Protein AF-S4P1S2-F1 (afdb_monomer)

Nearest PDB structures (foldseek):
  3s2k-assembly1_B  TM=9.259E-01  e=8.241E-07  Homo sapiens
  8dvn-assembly1_A  TM=9.191E-01  e=2.319E-06  Homo sapiens
  4a0p-assembly1_A  TM=9.129E-01  e=2.038E-06  Homo sapiens
  6h15-assembly1_B  TM=9.156E-01  e=2.640E-06  Homo sapiens
  3s8z-assembly1_A  TM=9.211E-01  e=5.376E-06  Homo sapiens

Structure (mmCIF, N/CA/C/O backbone):
data_AF-S4P1S2-F1
#
_entry.id   AF-S4P1S2-F1
#
loop_
_atom_site.group_PDB
_atom_site.id
_atom_site.type_symbol
_atom_site.label_atom_id
_atom_site.label_alt_id
_atom_site.label_comp_id
_atom_site.label_asym_id
_atom_site.label_entity_id
_atom_site.label_seq_id
_atom_site.pdbx_PDB_ins_co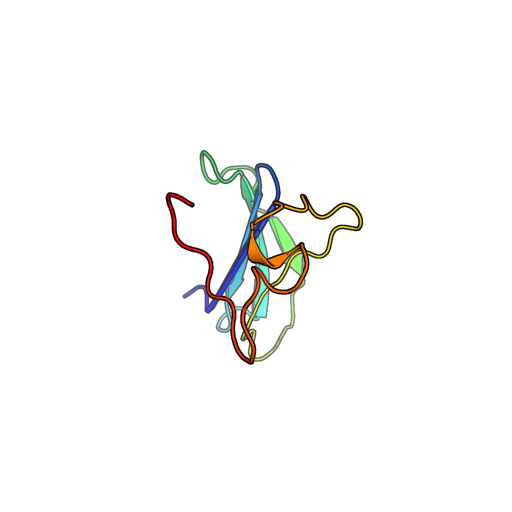de
_atom_site.Cartn_x
_atom_site.Cartn_y
_atom_site.Cartn_z
_atom_site.occupancy
_atom_site.B_iso_or_equiv
_atom_site.auth_seq_id
_atom_site.auth_comp_id
_atom_site.auth_asym_id
_atom_site.auth_atom_id
_atom_site.pdbx_PDB_model_num
ATOM 1 N N . MET A 1 1 ? -8.009 -11.228 10.772 1.00 56.97 1 MET A N 1
ATOM 2 C CA . MET A 1 1 ? -6.607 -11.090 10.304 1.00 56.97 1 MET A CA 1
ATOM 3 C C . MET A 1 1 ? -6.703 -10.242 9.057 1.00 56.97 1 MET A C 1
ATOM 5 O O . MET A 1 1 ? -7.477 -10.634 8.188 1.00 56.97 1 MET A O 1
ATOM 9 N N . PRO A 1 2 ? -6.030 -9.083 8.986 1.00 72.19 2 PRO A N 1
ATOM 10 C CA . PRO A 1 2 ? -6.165 -8.198 7.836 1.00 72.19 2 PRO A CA 1
ATOM 11 C C . PRO A 1 2 ? -5.767 -8.955 6.567 1.00 72.19 2 PRO A C 1
ATOM 13 O O . PRO A 1 2 ? -4.687 -9.539 6.511 1.00 72.19 2 PRO A O 1
ATOM 16 N N . TYR A 1 3 ? -6.674 -8.984 5.595 1.00 86.56 3 TYR A N 1
ATOM 17 C CA . TYR A 1 3 ? -6.500 -9.727 4.346 1.00 86.56 3 TYR A CA 1
ATOM 18 C C . TYR A 1 3 ? -5.995 -8.818 3.223 1.00 86.56 3 TYR A C 1
ATOM 20 O O . TYR A 1 3 ? -5.259 -9.252 2.345 1.00 86.56 3 TYR A O 1
ATOM 28 N N . ALA A 1 4 ? -6.336 -7.531 3.304 1.00 93.12 4 ALA A N 1
ATOM 29 C CA . ALA A 1 4 ? -5.923 -6.513 2.355 1.00 93.12 4 ALA A CA 1
ATOM 30 C C . ALA A 1 4 ? -5.361 -5.289 3.086 1.00 93.12 4 ALA A C 1
ATOM 32 O O . ALA A 1 4 ? -5.872 -4.904 4.142 1.00 93.12 4 ALA A O 1
ATOM 33 N N . LEU A 1 5 ? -4.326 -4.664 2.522 1.00 95.06 5 LEU A N 1
ATOM 34 C CA . LEU A 1 5 ? -3.659 -3.504 3.109 1.00 95.06 5 LEU A CA 1
ATOM 35 C C . LEU A 1 5 ? -3.194 -2.534 2.023 1.00 95.06 5 LEU A C 1
ATOM 37 O O . LEU A 1 5 ? -2.649 -2.942 1.004 1.00 95.06 5 LEU A O 1
ATOM 41 N N . ALA A 1 6 ? -3.361 -1.239 2.276 1.00 95.38 6 ALA A N 1
ATOM 42 C CA . ALA A 1 6 ? -2.861 -0.173 1.420 1.00 95.38 6 ALA A CA 1
ATOM 43 C C . ALA A 1 6 ? -2.262 0.961 2.256 1.00 95.38 6 ALA A C 1
ATOM 45 O O . ALA A 1 6 ? -2.687 1.219 3.382 1.00 95.38 6 ALA A O 1
ATOM 46 N N . ILE A 1 7 ? -1.290 1.675 1.693 1.00 94.69 7 ILE A N 1
ATOM 47 C CA . ILE A 1 7 ? -0.647 2.826 2.336 1.00 94.69 7 ILE A CA 1
ATOM 48 C C . ILE A 1 7 ? -0.772 4.032 1.415 1.00 94.69 7 ILE A C 1
ATOM 50 O O . ILE A 1 7 ? -0.559 3.931 0.208 1.00 94.69 7 ILE A O 1
ATOM 54 N N . TYR A 1 8 ? -1.102 5.182 1.994 1.00 93.38 8 TYR A N 1
ATOM 55 C CA . TYR A 1 8 ? -1.065 6.458 1.291 1.00 93.38 8 TYR A CA 1
ATOM 56 C C . TYR A 1 8 ? -0.752 7.595 2.266 1.00 93.38 8 TYR A C 1
ATOM 58 O O . TYR A 1 8 ? -1.443 7.777 3.273 1.00 93.38 8 TYR A O 1
ATOM 66 N N . GLY A 1 9 ? 0.308 8.356 1.979 1.00 92.75 9 GLY A N 1
ATOM 67 C CA . GLY A 1 9 ? 0.822 9.385 2.883 1.00 92.75 9 GLY A CA 1
ATOM 68 C C . GLY A 1 9 ? 1.170 8.816 4.265 1.00 92.75 9 GLY A C 1
ATOM 69 O O . GLY A 1 9 ? 1.905 7.835 4.380 1.00 92.75 9 GLY A O 1
ATOM 70 N N . GLU A 1 10 ? 0.619 9.417 5.322 1.00 95.62 10 GLU A N 1
ATOM 71 C CA . GLU A 1 10 ? 0.812 9.015 6.728 1.00 95.62 10 GLU A CA 1
ATOM 72 C C . GLU A 1 10 ? -0.228 8.003 7.238 1.00 95.62 10 GLU A C 1
ATOM 74 O O . GLU A 1 10 ? -0.361 7.794 8.446 1.00 95.62 10 GLU A O 1
ATOM 79 N N . ARG A 1 11 ? -0.999 7.384 6.339 1.00 96.94 11 ARG A N 1
ATOM 80 C CA . ARG A 1 11 ? -2.108 6.496 6.701 1.00 96.94 11 ARG A CA 1
ATOM 81 C C . ARG A 1 11 ? -1.897 5.080 6.186 1.00 96.94 11 ARG A C 1
ATOM 83 O O . ARG A 1 11 ? -1.492 4.884 5.040 1.00 96.94 11 ARG A O 1
ATOM 90 N N . VAL A 1 12 ? -2.233 4.114 7.034 1.00 97.00 12 VAL A N 1
ATOM 91 C CA . VAL A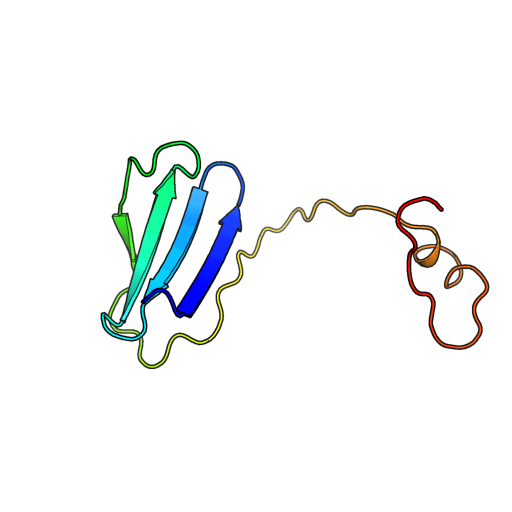 1 12 ? -2.399 2.707 6.668 1.00 97.00 12 VAL A CA 1
ATOM 92 C C . VAL A 1 12 ? -3.884 2.385 6.666 1.00 97.00 12 VAL A C 1
ATOM 94 O O . VAL A 1 12 ? -4.604 2.768 7.586 1.00 97.00 12 VAL A O 1
ATOM 97 N N . PHE A 1 13 ? -4.326 1.710 5.618 1.00 96.56 13 PHE A N 1
ATOM 98 C CA . PHE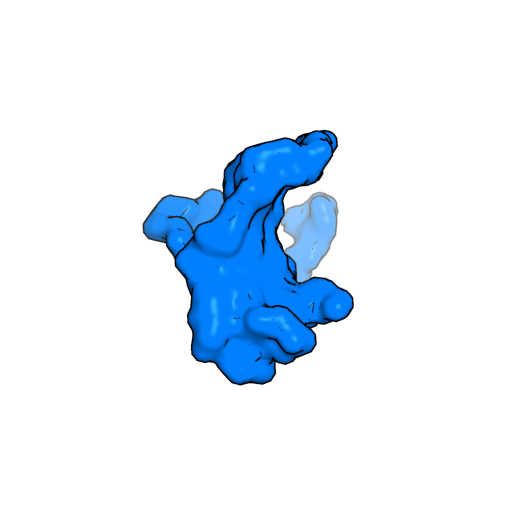 A 1 13 ? -5.682 1.227 5.434 1.00 96.56 13 PHE A CA 1
ATOM 99 C C . PHE A 1 13 ? -5.631 -0.293 5.425 1.00 96.56 13 PHE A C 1
ATOM 101 O O . PHE A 1 13 ? -4.766 -0.857 4.757 1.00 96.56 13 PHE A O 1
ATOM 108 N N . TRP A 1 14 ? -6.537 -0.961 6.128 1.00 96.00 14 TRP A N 1
ATOM 109 C CA . TRP A 1 14 ? -6.638 -2.416 6.061 1.00 96.00 14 TRP A CA 1
ATOM 110 C C . TRP A 1 14 ? -8.090 -2.862 6.025 1.00 96.00 14 TRP A C 1
ATOM 112 O O . TRP A 1 14 ? -8.968 -2.208 6.587 1.00 96.00 14 TRP A O 1
ATOM 122 N N . GLY A 1 15 ? -8.320 -3.981 5.346 1.00 95.50 15 GLY A N 1
ATOM 123 C CA . GLY A 1 15 ? -9.587 -4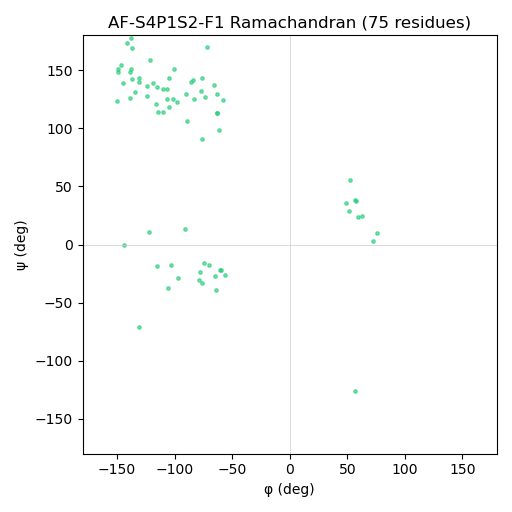.693 5.332 1.00 95.50 15 GLY A CA 1
ATOM 124 C C . GLY A 1 15 ? -9.467 -6.014 6.080 1.00 95.50 15 GLY A C 1
ATOM 125 O O . GLY A 1 15 ? -8.509 -6.761 5.864 1.00 95.50 15 GLY A O 1
ATOM 126 N N . ASP A 1 16 ? -10.429 -6.314 6.949 1.00 89.94 16 ASP A N 1
ATOM 127 C CA . ASP A 1 16 ? -10.528 -7.617 7.614 1.00 89.94 16 ASP A CA 1
ATOM 128 C C . ASP A 1 16 ? -11.800 -8.337 7.151 1.00 89.94 16 ASP A C 1
ATOM 130 O O . ASP A 1 16 ? -12.918 -7.909 7.433 1.00 89.94 16 ASP A O 1
ATOM 134 N N . TRP A 1 17 ? -11.616 -9.450 6.441 1.00 85.31 17 TRP A N 1
ATOM 135 C CA . TRP A 1 17 ? -12.694 -10.306 5.942 1.00 85.31 17 TRP A CA 1
ATOM 136 C C . TRP A 1 17 ? -13.584 -10.906 7.047 1.00 85.31 17 TRP A C 1
ATOM 138 O O . TRP A 1 17 ? -14.729 -11.245 6.777 1.00 85.31 17 TRP A O 1
ATOM 148 N N . ASN A 1 18 ? -13.100 -10.999 8.294 1.00 87.56 18 ASN A N 1
ATOM 149 C CA . ASN A 1 18 ? -13.858 -11.545 9.419 1.00 87.56 18 ASN A CA 1
ATOM 150 C C . ASN A 1 18 ? -14.855 -10.518 9.961 1.00 87.56 18 ASN A C 1
ATOM 152 O O . ASN A 1 18 ? -15.880 -10.889 10.523 1.00 87.56 18 ASN A O 1
ATOM 156 N N . THR A 1 19 ? -14.521 -9.229 9.859 1.00 91.25 19 THR A N 1
ATOM 157 C CA . THR A 1 19 ? -15.346 -8.133 10.384 1.00 91.25 19 THR A CA 1
ATOM 158 C C . THR A 1 19 ? -16.111 -7.408 9.279 1.00 91.25 19 THR A C 1
ATOM 160 O O . THR A 1 19 ? -17.055 -6.676 9.570 1.00 91.25 19 THR A O 1
ATOM 163 N N . GLY A 1 20 ? -15.697 -7.582 8.021 1.00 91.94 20 GLY A N 1
ATOM 164 C CA . GLY A 1 20 ? -16.227 -6.857 6.872 1.00 91.94 20 GLY A CA 1
ATOM 165 C C . GLY A 1 20 ? -15.973 -5.352 6.946 1.00 91.94 20 GLY A C 1
ATOM 166 O O . GLY A 1 20 ? -16.740 -4.564 6.389 1.00 91.94 20 GLY A O 1
ATOM 167 N N . LEU A 1 21 ? -14.934 -4.937 7.682 1.00 94.88 21 LEU A N 1
ATOM 168 C CA . LEU A 1 21 ? -14.574 -3.537 7.891 1.00 94.88 21 LEU A CA 1
ATOM 169 C C . LEU A 1 21 ? -13.353 -3.153 7.060 1.00 94.88 21 LEU A C 1
ATOM 171 O O . LEU A 1 21 ? -12.392 -3.917 6.966 1.00 94.88 21 LEU A O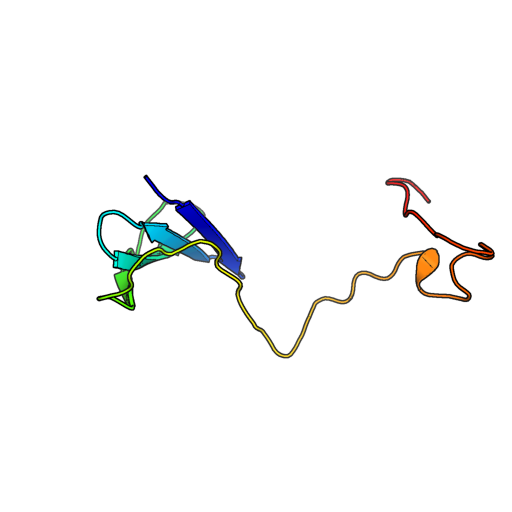 1
ATOM 175 N N . ILE A 1 22 ? -13.366 -1.921 6.550 1.00 96.06 22 ILE A N 1
ATOM 176 C CA . ILE A 1 22 ? -12.157 -1.204 6.145 1.00 96.06 22 ILE A CA 1
ATOM 177 C C . ILE A 1 22 ? -11.892 -0.129 7.184 1.00 96.06 22 ILE A C 1
ATOM 179 O O . ILE A 1 22 ? -12.738 0.729 7.459 1.00 96.06 22 ILE A O 1
ATOM 183 N N . GLU A 1 23 ? -10.690 -0.154 7.733 1.00 96.56 23 GLU A N 1
ATOM 184 C CA . GLU A 1 23 ? -10.239 0.766 8.761 1.00 96.56 23 GLU A CA 1
ATOM 185 C C . GLU A 1 23 ? -9.001 1.526 8.296 1.00 96.56 23 GLU A C 1
ATOM 187 O O . GLU A 1 23 ? -8.291 1.110 7.380 1.00 96.56 23 GLU A O 1
ATOM 192 N N . VAL A 1 24 ? -8.749 2.669 8.927 1.00 97.69 24 VAL A N 1
ATOM 193 C CA . VAL A 1 24 ? -7.559 3.484 8.690 1.00 97.69 24 VAL A CA 1
ATOM 194 C C . VAL A 1 24 ? -6.984 3.974 10.005 1.00 97.69 24 VAL A C 1
ATOM 196 O O . VAL A 1 24 ? -7.735 4.361 10.897 1.00 97.69 24 VAL A O 1
ATOM 199 N N . SER A 1 25 ? -5.661 4.028 10.105 1.00 97.88 25 SER A N 1
ATOM 200 C CA . SER A 1 25 ? -4.936 4.645 11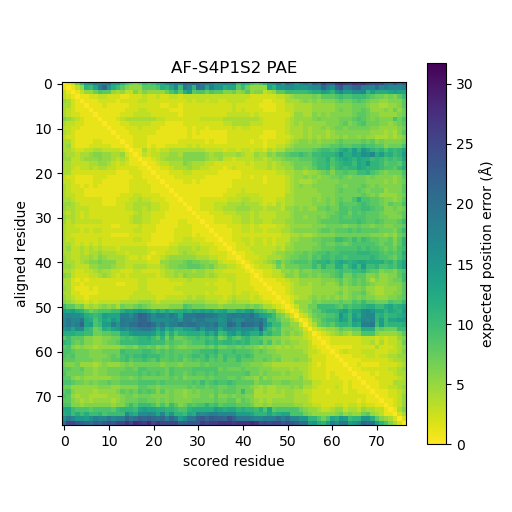.219 1.00 97.88 25 SER A CA 1
ATOM 201 C C . SER A 1 25 ? -3.692 5.379 10.721 1.00 97.88 25 SER A C 1
ATOM 203 O O . SER A 1 25 ? -3.355 5.347 9.532 1.00 97.88 25 SER A O 1
ATOM 205 N N . LYS A 1 26 ? -3.022 6.095 11.623 1.00 98.06 26 LYS A N 1
ATOM 206 C CA . LYS A 1 26 ? -1.728 6.719 11.356 1.00 98.06 26 LYS A CA 1
ATOM 207 C C . LYS A 1 26 ? -0.644 5.640 11.311 1.00 98.06 26 LYS A C 1
ATOM 209 O O . LYS A 1 26 ? -0.500 4.867 12.254 1.00 98.06 26 LYS A O 1
ATOM 214 N N . LYS A 1 27 ? 0.138 5.595 10.228 1.00 96.38 27 LYS A N 1
ATOM 215 C CA . LYS A 1 27 ? 1.126 4.523 9.996 1.00 96.38 27 LYS A CA 1
ATOM 216 C C . LYS A 1 27 ? 2.270 4.512 11.019 1.00 96.38 27 LYS A C 1
ATOM 218 O O . LYS A 1 27 ? 2.869 3.469 11.237 1.00 96.38 27 LYS A O 1
ATOM 223 N N . SER A 1 28 ? 2.589 5.665 11.613 1.00 97.25 28 SER A N 1
ATOM 224 C CA . SER A 1 28 ? 3.750 5.828 12.497 1.00 97.25 28 SER A CA 1
ATOM 225 C C . SER A 1 28 ? 3.547 5.245 13.896 1.00 97.25 28 SER A C 1
ATOM 227 O O . SER A 1 28 ? 4.508 4.813 14.519 1.00 97.25 28 SER A O 1
ATOM 229 N N . ASP A 1 29 ? 2.318 5.292 14.413 1.00 97.00 29 ASP A N 1
ATOM 230 C CA . ASP A 1 29 ? 2.008 5.004 15.823 1.00 97.00 29 ASP A CA 1
ATOM 231 C C . ASP A 1 29 ? 0.657 4.288 16.024 1.00 97.00 29 ASP A C 1
ATOM 233 O O . ASP A 1 29 ? 0.270 3.998 17.152 1.00 97.00 29 ASP A O 1
ATOM 237 N N . GLY A 1 30 ? -0.084 4.008 14.948 1.00 95.88 30 GLY A N 1
ATOM 238 C CA . GLY A 1 30 ? -1.385 3.339 15.000 1.00 95.88 30 GLY A CA 1
ATOM 239 C C . GLY A 1 30 ? -2.530 4.194 15.555 1.00 95.88 30 GLY A C 1
ATOM 240 O O . GLY A 1 30 ? -3.654 3.701 15.665 1.00 95.88 30 GLY A O 1
ATOM 241 N N . THR A 1 31 ? -2.291 5.467 15.884 1.00 97.94 31 THR A N 1
ATOM 242 C CA . THR A 1 31 ? -3.318 6.367 16.428 1.00 97.94 31 THR A CA 1
ATOM 243 C C . THR A 1 31 ? -4.346 6.780 15.371 1.00 97.94 31 THR A C 1
ATOM 245 O O . THR A 1 31 ? -4.186 6.532 14.173 1.00 97.94 31 THR A O 1
ATOM 248 N N . ASN A 1 32 ? -5.430 7.434 15.805 1.00 96.75 32 ASN A N 1
ATOM 249 C CA . ASN A 1 32 ? -6.513 7.903 14.931 1.00 96.75 32 ASN A CA 1
ATOM 250 C C . ASN A 1 32 ? -7.152 6.781 14.096 1.00 96.75 32 ASN A C 1
ATOM 252 O O . ASN A 1 32 ? -7.496 6.988 12.926 1.00 96.75 32 ASN A O 1
ATOM 256 N N . ARG A 1 33 ? -7.296 5.596 14.704 1.00 96.94 33 ARG A N 1
ATOM 257 C CA . ARG A 1 33 ? -8.010 4.463 14.116 1.00 96.94 33 ARG A CA 1
ATOM 258 C C . ARG A 1 33 ? -9.481 4.819 13.913 1.00 96.94 33 ARG A C 1
ATOM 260 O O . ARG A 1 33 ? -10.140 5.275 14.843 1.00 96.94 33 ARG A O 1
ATOM 267 N N . LYS A 1 34 ? -9.994 4.592 12.706 1.00 97.12 34 LYS A N 1
ATOM 268 C CA . LYS A 1 34 ? -11.412 4.761 12.377 1.00 97.12 34 LYS A CA 1
ATOM 269 C C . LYS A 1 34 ? -11.852 3.783 11.296 1.00 97.12 34 LYS A C 1
ATOM 271 O O . LYS A 1 34 ? -11.083 3.479 10.386 1.00 97.12 34 LYS A O 1
ATOM 276 N N . THR A 1 35 ? -13.111 3.376 11.354 1.00 97.06 35 THR A N 1
ATOM 277 C CA . THR A 1 35 ? -13.782 2.651 10.273 1.00 97.06 35 THR A CA 1
ATOM 278 C C . THR A 1 35 ? -14.160 3.628 9.163 1.00 97.06 35 THR A C 1
ATOM 280 O O . THR A 1 35 ? -14.712 4.694 9.436 1.00 97.06 35 THR A O 1
ATOM 283 N N . ILE A 1 36 ? -13.847 3.285 7.915 1.00 96.19 36 ILE A N 1
ATOM 284 C CA . ILE A 1 36 ? -14.196 4.078 6.724 1.00 96.19 36 ILE A CA 1
ATOM 285 C C . ILE A 1 36 ? -15.167 3.355 5.791 1.00 96.19 36 ILE A C 1
ATOM 287 O O . ILE A 1 36 ? -15.808 4.006 4.974 1.00 96.19 36 ILE A O 1
ATOM 291 N N . HIS A 1 37 ? -15.288 2.034 5.924 1.00 95.50 37 HIS A N 1
ATOM 292 C CA . HIS A 1 37 ? -16.303 1.229 5.256 1.00 95.50 37 HIS A CA 1
ATOM 293 C C . HIS A 1 37 ? -16.651 0.024 6.133 1.00 95.50 37 HIS A C 1
ATOM 295 O O . HIS A 1 37 ? -15.808 -0.456 6.892 1.00 95.50 37 HIS A O 1
ATOM 301 N N . ASN A 1 38 ? -17.879 -0.468 6.034 1.00 94.88 38 ASN A N 1
ATOM 302 C CA . ASN A 1 38 ? -18.353 -1.660 6.731 1.00 94.88 38 ASN A CA 1
ATOM 303 C C . ASN A 1 38 ? -19.212 -2.528 5.797 1.00 94.88 38 ASN A C 1
ATOM 305 O O . ASN A 1 38 ? -19.432 -2.146 4.649 1.00 94.88 38 ASN A O 1
ATOM 309 N N . GLN A 1 39 ? -19.675 -3.680 6.292 1.00 93.25 39 GLN A N 1
ATOM 310 C CA . GLN A 1 39 ? -20.596 -4.576 5.578 1.00 93.25 39 GLN A CA 1
ATOM 311 C C . GLN A 1 39 ? -20.059 -5.062 4.221 1.00 93.25 39 GLN A C 1
ATOM 313 O O . GLN A 1 39 ? -20.799 -5.165 3.247 1.00 93.25 39 GLN A O 1
ATOM 318 N N . LEU A 1 40 ? -18.754 -5.329 4.154 1.00 91.62 40 LEU A N 1
ATOM 319 C CA . LEU A 1 40 ? -18.124 -5.919 2.980 1.00 91.62 40 LEU A CA 1
ATOM 320 C C . LEU A 1 40 ? -17.890 -7.406 3.199 1.00 91.62 40 LEU A C 1
ATOM 322 O O . LEU A 1 40 ? -17.195 -7.794 4.136 1.00 91.62 40 LEU A O 1
ATOM 326 N N . ASP A 1 41 ? -18.393 -8.216 2.281 1.00 90.00 41 ASP A N 1
ATOM 327 C CA . ASP A 1 41 ? -18.068 -9.632 2.235 1.00 90.00 41 ASP A CA 1
ATOM 328 C C . ASP A 1 41 ? -16.770 -9.842 1.445 1.00 90.00 41 ASP A C 1
ATOM 330 O O . ASP A 1 41 ? -16.543 -9.211 0.412 1.00 90.00 41 ASP A O 1
ATOM 334 N N . TYR A 1 42 ? -15.919 -10.751 1.927 1.00 86.50 42 TYR A N 1
ATOM 335 C CA . TYR A 1 42 ? -14.745 -11.255 1.201 1.00 86.50 42 TYR A CA 1
ATOM 336 C C . TYR A 1 42 ? -13.790 -10.178 0.652 1.00 86.50 42 TYR A C 1
ATOM 338 O O . TYR A 1 42 ? -13.448 -10.169 -0.531 1.00 86.50 42 TYR A O 1
ATOM 346 N N . ILE A 1 43 ? -13.302 -9.286 1.519 1.00 89.31 43 ILE A N 1
ATOM 347 C CA . ILE A 1 43 ? -12.271 -8.310 1.133 1.00 89.31 43 ILE A CA 1
ATOM 348 C C . ILE A 1 43 ? -10.983 -9.049 0.724 1.00 89.31 43 ILE A C 1
ATOM 350 O O . ILE A 1 43 ? -10.335 -9.665 1.568 1.00 89.31 43 ILE A O 1
ATOM 354 N N . SER A 1 44 ? -10.608 -8.969 -0.555 1.00 90.06 44 SER A N 1
ATOM 355 C CA . SER A 1 44 ? -9.463 -9.692 -1.134 1.00 90.06 44 SER A CA 1
ATOM 356 C C . SER A 1 44 ? -8.248 -8.810 -1.425 1.00 90.06 44 SER A C 1
ATOM 358 O O . SER A 1 44 ? -7.119 -9.245 -1.223 1.00 90.06 44 SER A O 1
ATOM 360 N N . ASP A 1 45 ? -8.469 -7.576 -1.878 1.00 92.50 45 ASP A N 1
ATOM 361 C CA . ASP A 1 45 ? -7.422 -6.598 -2.177 1.00 92.50 45 ASP A CA 1
ATOM 362 C C . ASP A 1 45 ? -7.908 -5.175 -1.858 1.00 92.50 45 ASP A C 1
ATOM 364 O O . ASP A 1 45 ? -9.109 -4.891 -1.851 1.00 92.50 45 ASP A O 1
ATOM 368 N N . LEU A 1 46 ? -6.970 -4.272 -1.573 1.00 93.94 46 LEU A N 1
ATOM 369 C CA . LEU A 1 46 ? -7.237 -2.880 -1.236 1.00 93.94 46 LEU A CA 1
ATOM 370 C C . LEU A 1 46 ? -6.217 -1.986 -1.933 1.00 93.94 46 LEU A C 1
ATOM 372 O O . LEU A 1 46 ? -5.011 -2.132 -1.758 1.00 93.94 46 LEU A O 1
ATOM 376 N N . LYS A 1 47 ? -6.707 -0.994 -2.679 1.00 93.44 47 LYS A N 1
ATOM 377 C CA . LYS A 1 47 ? -5.860 -0.052 -3.411 1.00 93.44 47 LYS A CA 1
ATOM 378 C C . LYS A 1 47 ? -6.339 1.374 -3.220 1.00 93.44 47 LYS A C 1
ATOM 380 O O . LYS A 1 47 ? -7.511 1.680 -3.424 1.00 93.44 47 LYS A O 1
ATOM 385 N N . VAL A 1 48 ? -5.412 2.269 -2.891 1.00 92.50 48 VAL A N 1
ATOM 386 C CA . VAL A 1 48 ? -5.695 3.706 -2.872 1.00 92.50 48 VAL A CA 1
ATOM 387 C C . VAL A 1 48 ? -5.553 4.257 -4.287 1.00 92.50 48 VAL A C 1
ATOM 389 O O . VAL A 1 48 ? -4.516 4.107 -4.933 1.00 92.50 48 VAL A O 1
ATOM 392 N N . TYR A 1 49 ? -6.607 4.907 -4.773 1.00 90.88 49 TYR A N 1
ATOM 393 C CA . TYR A 1 49 ? -6.579 5.659 -6.019 1.00 90.88 49 TYR A CA 1
ATOM 394 C C . TYR A 1 49 ? -6.376 7.147 -5.721 1.00 90.88 49 TYR A C 1
ATOM 396 O O . TYR A 1 49 ? -7.176 7.764 -5.020 1.00 90.88 49 TYR A O 1
ATOM 404 N N . HIS A 1 50 ? -5.319 7.728 -6.285 1.00 89.12 50 HIS A N 1
ATOM 405 C CA . HIS A 1 50 ? -5.049 9.162 -6.251 1.00 89.12 50 HIS A CA 1
ATOM 406 C C . HIS A 1 50 ? -4.726 9.651 -7.669 1.00 89.12 50 HIS A C 1
ATOM 408 O O . HIS A 1 50 ? -4.060 8.942 -8.427 1.00 89.12 50 HIS A O 1
ATOM 414 N N . ARG A 1 51 ? -5.223 10.842 -8.044 1.00 84.62 51 ARG A N 1
ATOM 415 C CA . ARG A 1 51 ? -5.080 11.391 -9.410 1.00 84.62 51 ARG A CA 1
ATOM 416 C C . ARG A 1 51 ? -3.625 11.670 -9.779 1.00 84.62 51 ARG A C 1
ATOM 418 O O . ARG A 1 51 ? -3.231 11.423 -10.911 1.00 84.62 51 ARG A O 1
ATOM 425 N N . VAL A 1 52 ? -2.844 12.168 -8.823 1.00 79.06 52 VAL A N 1
ATOM 426 C CA . VAL A 1 52 ? -1.397 12.327 -8.979 1.00 79.06 52 VAL A CA 1
ATOM 427 C C . VAL A 1 52 ? -0.762 11.023 -8.522 1.00 79.06 52 VAL A C 1
ATOM 429 O O . VAL A 1 52 ? -0.767 10.710 -7.331 1.00 79.06 52 VAL A O 1
ATOM 432 N N . ARG A 1 53 ? -0.276 10.230 -9.473 1.00 67.06 53 ARG A N 1
ATOM 433 C CA . ARG A 1 53 ? 0.657 9.147 -9.173 1.00 67.06 53 ARG A CA 1
ATOM 434 C C . ARG A 1 53 ? 2.055 9.732 -9.263 1.00 67.06 53 ARG A C 1
ATOM 436 O O . ARG A 1 53 ? 2.363 10.352 -10.278 1.00 67.06 53 ARG A O 1
ATOM 443 N N . ASP A 1 54 ? 2.878 9.509 -8.246 1.00 66.94 54 ASP A N 1
ATOM 444 C CA . ASP A 1 54 ? 4.314 9.740 -8.364 1.00 66.94 54 ASP A CA 1
ATOM 445 C C . ASP A 1 54 ? 4.831 8.799 -9.457 1.00 66.94 54 ASP A C 1
ATOM 447 O O . ASP A 1 54 ? 4.977 7.592 -9.254 1.00 66.94 54 ASP A O 1
ATOM 451 N N . SER A 1 55 ? 5.003 9.325 -10.669 1.00 69.00 55 SER A N 1
ATOM 452 C CA . SER A 1 55 ? 5.578 8.568 -11.770 1.00 69.00 55 SER A CA 1
ATOM 453 C C . SER A 1 55 ? 7.082 8.498 -11.542 1.00 69.00 55 SER A C 1
ATOM 455 O O . SER A 1 55 ? 7.828 9.385 -11.956 1.00 69.00 55 SER A O 1
ATOM 457 N N . LEU A 1 56 ? 7.528 7.452 -10.854 1.00 74.00 56 LEU A N 1
ATOM 458 C CA . LEU A 1 56 ? 8.930 7.060 -10.885 1.00 74.00 56 LEU A CA 1
ATOM 459 C C . LEU A 1 56 ? 9.266 6.665 -12.326 1.00 74.00 56 LEU A C 1
ATOM 461 O O . LEU A 1 56 ? 8.713 5.703 -12.861 1.00 74.00 56 LEU A O 1
ATOM 465 N N . SER A 1 57 ? 10.124 7.457 -12.964 1.00 82.94 57 SER A N 1
ATOM 466 C CA . SER A 1 57 ? 10.668 7.132 -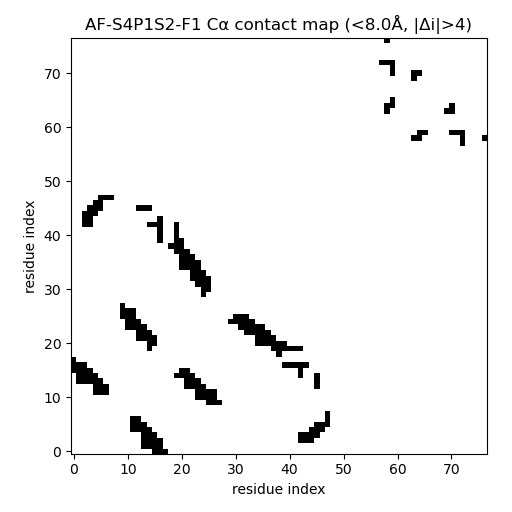14.279 1.00 82.94 57 SER A CA 1
ATOM 467 C C . SER A 1 57 ? 11.748 6.063 -14.130 1.00 82.94 57 SER A C 1
ATOM 469 O O . SER A 1 57 ? 12.503 6.074 -13.159 1.00 82.94 57 SER A O 1
ATOM 471 N N . ASN A 1 58 ? 11.824 5.145 -15.088 1.00 88.06 58 ASN A N 1
ATOM 472 C CA . ASN A 1 58 ? 12.902 4.168 -15.197 1.00 88.06 58 ASN A CA 1
ATOM 473 C C . ASN A 1 58 ? 13.347 4.052 -16.661 1.00 88.06 58 ASN A C 1
ATOM 475 O O . ASN A 1 58 ? 12.672 4.549 -17.565 1.00 88.06 58 ASN A O 1
ATOM 479 N N . GLN A 1 59 ? 14.466 3.369 -16.895 1.00 89.19 59 GLN A N 1
ATOM 480 C CA . GLN A 1 59 ? 15.024 3.152 -18.233 1.00 89.19 59 GLN A CA 1
ATOM 481 C C . GLN A 1 59 ? 14.048 2.483 -19.221 1.00 89.19 59 GLN A C 1
ATOM 483 O O . GLN A 1 59 ? 14.135 2.721 -20.421 1.00 89.19 59 GLN A O 1
ATOM 488 N N . CYS A 1 60 ? 13.076 1.701 -18.737 1.00 91.56 60 CYS A N 1
ATOM 489 C CA . CYS A 1 60 ? 12.060 1.072 -19.583 1.00 91.56 60 CYS A CA 1
ATOM 490 C C . CYS A 1 60 ? 10.991 2.061 -20.078 1.00 91.56 60 CYS A C 1
ATOM 492 O O . CYS A 1 60 ? 10.254 1.746 -21.009 1.00 91.56 60 CYS A O 1
ATOM 494 N N . GLY A 1 61 ? 10.889 3.249 -19.472 1.00 89.94 61 GLY A N 1
ATOM 495 C CA . GLY A 1 61 ? 9.934 4.286 -19.867 1.00 89.94 61 GLY A CA 1
ATOM 496 C C . GLY A 1 61 ? 10.246 4.939 -21.216 1.00 89.94 61 GLY A C 1
ATOM 497 O O . GLY A 1 61 ? 9.360 5.549 -21.812 1.00 89.94 61 GLY A O 1
ATOM 498 N N . VAL A 1 62 ? 11.478 4.796 -21.712 1.00 91.69 62 VAL A N 1
ATOM 499 C CA . VAL A 1 62 ? 11.918 5.301 -23.017 1.00 91.69 62 VAL A CA 1
ATOM 500 C C . VAL A 1 62 ? 12.289 4.113 -23.897 1.00 91.69 62 VAL A C 1
ATOM 502 O O . VAL A 1 62 ? 13.156 3.328 -23.533 1.00 91.69 62 VAL A O 1
ATOM 505 N N . ASP A 1 63 ? 11.615 3.971 -25.041 1.00 94.19 63 ASP A N 1
ATOM 506 C CA . ASP A 1 63 ? 11.884 2.932 -26.052 1.00 94.19 63 ASP A CA 1
ATOM 507 C C . ASP A 1 63 ? 12.001 1.497 -25.490 1.00 94.19 63 ASP A C 1
ATOM 509 O O . ASP A 1 63 ? 12.841 0.709 -25.914 1.00 94.19 63 ASP A O 1
ATOM 513 N N . ASN A 1 64 ? 11.203 1.155 -24.466 1.00 92.81 64 ASN A N 1
ATOM 514 C CA . ASN A 1 64 ? 11.273 -0.138 -23.767 1.00 92.81 64 ASN A CA 1
ATOM 515 C C . ASN A 1 64 ? 12.700 -0.495 -23.286 1.00 92.81 64 ASN A C 1
ATOM 517 O O . ASN A 1 64 ? 13.074 -1.667 -23.263 1.00 92.81 64 ASN A O 1
ATOM 521 N N . GLY A 1 65 ? 13.542 0.500 -22.981 1.00 92.75 65 GLY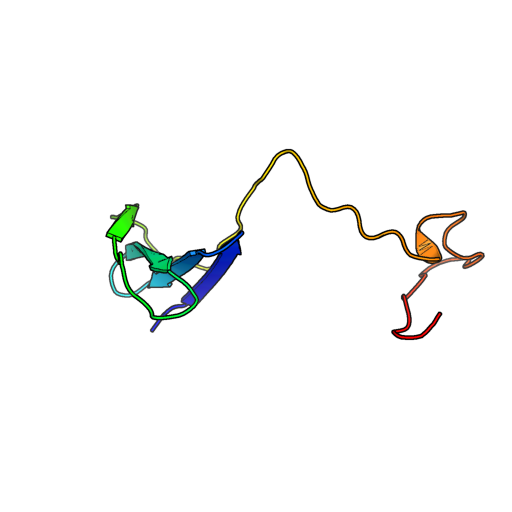 A N 1
ATOM 522 C CA . GLY A 1 65 ? 14.958 0.296 -22.662 1.00 92.75 65 GLY A CA 1
ATOM 523 C C . GLY A 1 65 ? 15.767 -0.379 -23.781 1.00 92.75 65 GLY A C 1
ATOM 524 O O . GLY A 1 65 ? 16.758 -1.045 -23.490 1.00 92.75 65 GLY A O 1
ATOM 525 N N . GLY A 1 66 ? 15.322 -0.291 -25.041 1.00 95.31 66 GLY A N 1
ATOM 526 C CA . GLY A 1 66 ? 15.906 -0.978 -26.200 1.00 95.31 66 GLY A CA 1
ATOM 527 C C . GLY A 1 66 ? 15.583 -2.476 -26.287 1.00 95.31 66 GLY A C 1
ATOM 528 O O . GLY A 1 66 ? 16.176 -3.195 -27.092 1.00 95.31 66 GLY A O 1
ATOM 529 N N . CYS A 1 67 ? 14.669 -2.983 -25.454 1.00 96.44 67 CYS A N 1
ATOM 530 C CA . CYS A 1 67 ? 14.302 -4.397 -25.427 1.00 96.44 67 CYS A CA 1
ATOM 531 C C . CYS A 1 67 ? 13.242 -4.734 -26.487 1.00 96.44 67 CYS A C 1
ATOM 533 O O . CYS A 1 67 ? 12.270 -4.005 -26.678 1.00 96.44 67 CYS A O 1
ATOM 535 N N . SER A 1 68 ? 13.364 -5.903 -27.121 1.00 96.94 68 SER A N 1
ATOM 536 C CA . SER A 1 68 ? 12.406 -6.364 -28.141 1.00 96.94 68 SER A CA 1
ATOM 537 C C . SER A 1 68 ? 11.095 -6.920 -27.573 1.00 96.94 68 SER A C 1
ATOM 539 O O . SER A 1 68 ? 10.091 -6.929 -28.277 1.00 96.94 68 SER A O 1
ATOM 541 N N . HIS A 1 69 ? 11.093 -7.395 -26.322 1.00 96.81 69 HIS A N 1
ATOM 542 C CA . HIS A 1 69 ? 9.928 -8.044 -25.704 1.00 96.81 69 HIS A CA 1
ATOM 543 C C . HIS A 1 69 ? 9.622 -7.479 -24.316 1.00 96.81 69 HIS A C 1
ATOM 545 O O . HIS A 1 69 ? 8.632 -6.778 -24.134 1.00 96.81 69 HIS A O 1
ATOM 551 N N . LEU A 1 70 ? 10.473 -7.771 -23.331 1.00 96.06 70 LEU A N 1
ATOM 552 C CA . LEU A 1 70 ? 10.259 -7.397 -21.934 1.00 96.06 70 LEU A CA 1
ATOM 553 C C . LEU A 1 70 ? 11.449 -6.588 -21.425 1.00 96.06 70 LEU A C 1
ATOM 555 O O . LEU A 1 70 ? 12.584 -7.048 -21.524 1.00 96.06 70 LEU A O 1
ATOM 559 N N . CYS A 1 71 ? 11.170 -5.418 -20.851 1.00 93.62 71 CYS A N 1
ATOM 560 C CA . CYS A 1 71 ? 12.137 -4.625 -20.103 1.00 93.62 71 CYS A CA 1
ATOM 561 C C . CYS A 1 71 ? 11.848 -4.757 -18.609 1.00 93.62 71 CYS A C 1
ATOM 563 O O . CYS A 1 71 ? 10.765 -4.407 -18.136 1.00 93.62 71 CYS A O 1
ATOM 565 N N . LEU A 1 72 ? 12.812 -5.302 -17.870 1.00 93.31 72 LEU A N 1
ATOM 566 C CA . LEU A 1 72 ? 12.712 -5.517 -16.431 1.00 93.31 72 LEU A CA 1
ATOM 567 C C . LEU A 1 72 ? 13.672 -4.538 -15.737 1.00 93.31 72 LEU A C 1
ATOM 569 O O . LEU A 1 72 ? 14.882 -4.647 -15.947 1.00 93.31 72 LEU A O 1
ATOM 573 N N . PRO A 1 73 ? 13.171 -3.564 -14.954 1.00 89.25 73 PRO A N 1
ATOM 574 C CA . PRO A 1 73 ? 14.026 -2.582 -14.298 1.00 89.25 73 PRO A CA 1
ATOM 575 C C . PRO A 1 73 ? 14.913 -3.254 -13.243 1.00 89.25 73 PRO A C 1
ATOM 577 O O . PRO A 1 73 ? 14.447 -4.096 -12.472 1.00 89.25 73 PRO A O 1
ATOM 580 N N . LEU A 1 74 ? 16.189 -2.864 -13.200 1.00 87.19 74 LEU A N 1
ATOM 581 C CA . LEU A 1 74 ? 17.142 -3.308 -12.183 1.00 87.19 74 LEU A CA 1
ATOM 582 C C . LEU A 1 74 ? 17.302 -2.215 -11.114 1.00 87.19 74 LEU A C 1
ATOM 584 O O . LEU A 1 74 ? 17.183 -1.039 -11.436 1.00 87.19 74 LEU A O 1
ATOM 588 N N . PRO A 1 75 ? 17.620 -2.558 -9.852 1.00 82.06 75 PRO A N 1
ATOM 589 C CA . PRO A 1 75 ? 17.729 -1.568 -8.774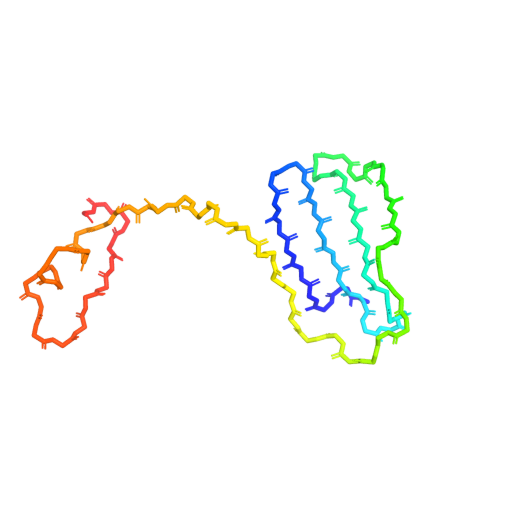 1.00 82.06 75 PRO A CA 1
ATOM 590 C C . PRO A 1 75 ? 18.775 -0.458 -8.991 1.00 82.06 75 PRO A C 1
ATOM 592 O O . PRO A 1 75 ? 18.667 0.588 -8.361 1.00 82.06 75 PRO A O 1
ATOM 595 N N . ASN A 1 76 ? 19.779 -0.686 -9.850 1.00 73.88 76 ASN A N 1
ATOM 596 C CA . ASN A 1 76 ? 20.957 0.179 -10.007 1.00 73.88 76 ASN A CA 1
ATOM 597 C C . ASN A 1 76 ? 21.173 0.715 -11.439 1.00 73.88 76 ASN A C 1
ATOM 599 O O . ASN A 1 76 ? 22.255 1.235 -11.700 1.00 73.88 76 ASN A O 1
ATOM 603 N N . ASN A 1 77 ? 20.209 0.560 -12.357 1.00 52.78 77 ASN A N 1
ATOM 604 C CA . ASN A 1 77 ? 20.293 1.072 -13.736 1.00 52.78 77 ASN A CA 1
ATOM 605 C C . ASN A 1 77 ? 18.997 1.780 -14.142 1.00 52.78 77 ASN A C 1
ATOM 607 O O . ASN A 1 77 ? 17.926 1.130 -14.069 1.00 52.78 77 ASN A O 1
#

Foldseek 3Di:
DFQEWDDDDQKIWTADQVFQWIWMAGNPPRPPIDTPDHDHHDDHYDYDDDPDDPPDDFCCNPCNVVDPPHRDGDPPD

pLDDT: mean 90.19, std 9.27, range [52.78, 98.06]

Sequence (77 aa):
MPYALAIYGERVFWGDWNTGLIEVSKKSDGTNRKTIHNQLDYISDLKVYHRVRDSLSNQCGVDNGGCSHLCLPLPNN

Mean predicted aligned error: 5.91 Å

Solvent-accessible surface area (backbone atoms only — not comparable to full-atom values): 4808 Å² total; per-residue (Å²): 109,74,56,16,60,33,75,58,94,67,31,35,36,38,23,24,45,85,74,15,32,29,35,34,24,32,62,90,80,59,47,80,66,44,77,79,46,63,88,39,79,73,47,67,73,49,80,84,87,62,94,79,66,88,76,80,82,53,58,46,76,51,73,38,57,79,43,94,82,75,61,78,86,53,100,87,98

Radius of gyration: 17.68 Å; Cα contacts (8 Å, |Δi|>4): 120; chains: 1; bounding box: 42×24×45 Å

Organism: NCBI:txid116150

InterPro domains:
  IPR011042 Six-bladed beta-propeller, TolB-like [G3DSA:2.120.10.30] (1-77)

Secondary structure (DSSP, 8-state):
---EEEEETTEEEEEETTTTEEEEEETTT--S-EEEE---S---------SS------GGGTGGGG-SS-----TT-